Protein AF-A0A177QR89-F1 (afdb_monomer_lite)

Foldseek 3Di:
DPPPLPPPPVQVLLVVCCVVLVNDSVVSSVQLVVQLVVCVVPDPDSSCSNVRSSVVSVVVSVVVVVDPPPPPDDPPDDDDDDD

Secondary structure (DSSP, 8-state):
---------HHHHHHHHHHHHT--HHHHHHHHHHHHHHHHHH-S-GGGHHHHHHHHHHHHHHHHHH------------PPPP-

pLDDT: mean 75.02, std 18.42, range [33.22, 91.94]

Radius of gyration: 20.01 Å; chains: 1; bounding box: 58×56×31 Å

Structure (mmCIF, N/CA/C/O backbone):
data_AF-A0A177QR89-F1
#
_entry.id   AF-A0A177QR89-F1
#
loop_
_atom_site.group_PDB
_atom_site.id
_atom_site.type_symbol
_atom_site.label_atom_id
_atom_site.label_alt_id
_atom_site.label_comp_id
_atom_site.label_asym_id
_atom_site.label_entity_id
_atom_site.label_seq_id
_atom_site.pdbx_PDB_ins_code
_atom_site.Cartn_x
_atom_site.Cartn_y
_atom_site.Cartn_z
_atom_site.occupancy
_atom_site.B_iso_or_equiv
_atom_site.auth_seq_id
_atom_site.auth_comp_id
_atom_site.auth_asym_id
_atom_site.auth_atom_id
_atom_site.pdbx_PDB_model_num
ATOM 1 N N . MET A 1 1 ? -24.187 -9.382 15.450 1.00 33.22 1 MET A N 1
ATOM 2 C CA . MET A 1 1 ? -23.843 -9.477 14.016 1.00 33.22 1 MET A CA 1
ATOM 3 C C . MET A 1 1 ? -22.330 -9.491 13.925 1.00 33.22 1 MET A C 1
ATOM 5 O O . MET A 1 1 ? -21.703 -8.498 14.267 1.00 33.22 1 MET A O 1
ATOM 9 N N . VAL A 1 2 ? -21.741 -10.644 13.615 1.00 35.66 2 VAL A N 1
ATOM 10 C CA . VAL A 1 2 ? -20.285 -10.785 13.502 1.00 35.66 2 VAL A CA 1
ATOM 11 C C . VAL A 1 2 ? -19.934 -10.293 12.105 1.00 35.66 2 VAL A C 1
ATOM 13 O O . VAL A 1 2 ? -20.244 -10.971 11.127 1.00 35.66 2 VAL A O 1
ATOM 16 N N . PHE A 1 3 ? -19.393 -9.080 11.993 1.00 39.41 3 PHE A N 1
ATOM 17 C CA . PHE A 1 3 ? -18.826 -8.605 10.736 1.00 39.41 3 PHE A CA 1
ATOM 18 C C . PHE A 1 3 ? -17.653 -9.527 10.408 1.00 39.41 3 PHE A C 1
ATOM 20 O O . PHE A 1 3 ? -16.550 -9.356 10.927 1.00 39.41 3 PHE A O 1
ATOM 27 N N . GLN A 1 4 ? -17.909 -10.549 9.590 1.00 39.25 4 GLN A N 1
ATOM 28 C CA . GLN A 1 4 ? -16.869 -11.304 8.909 1.00 39.25 4 GLN A CA 1
ATOM 29 C C . GLN A 1 4 ? -16.204 -10.331 7.935 1.00 39.25 4 GLN A C 1
ATOM 31 O O . GLN A 1 4 ? -16.576 -10.230 6.767 1.00 39.25 4 GLN A O 1
ATOM 36 N N . ARG A 1 5 ? -15.275 -9.533 8.471 1.00 47.50 5 ARG A N 1
ATOM 37 C CA . ARG A 1 5 ? -14.337 -8.714 7.713 1.00 47.50 5 ARG A CA 1
ATOM 38 C C . ARG A 1 5 ? -13.636 -9.676 6.772 1.00 47.50 5 ARG A C 1
ATOM 40 O O . ARG A 1 5 ? -12.841 -10.496 7.227 1.00 47.50 5 ARG A O 1
ATOM 47 N N . GLN A 1 6 ? -13.999 -9.639 5.490 1.00 49.09 6 GLN A N 1
ATOM 48 C CA . GLN A 1 6 ? -13.273 -10.383 4.473 1.00 49.09 6 GLN A CA 1
ATOM 49 C C . GLN A 1 6 ? -11.789 -10.066 4.672 1.00 49.09 6 GLN A C 1
ATOM 51 O O . GLN A 1 6 ? -11.448 -8.880 4.740 1.00 49.09 6 GLN A O 1
ATOM 56 N N . PRO A 1 7 ? -10.907 -11.069 4.804 1.00 54.16 7 PRO A N 1
ATOM 57 C CA . PRO A 1 7 ? -9.488 -10.802 4.709 1.00 54.16 7 PRO A CA 1
ATOM 58 C C . PRO A 1 7 ? -9.292 -10.181 3.329 1.00 54.16 7 PRO A C 1
ATOM 60 O O . PRO A 1 7 ? -9.495 -10.850 2.313 1.00 54.16 7 PRO A O 1
ATOM 63 N N . MET A 1 8 ? -8.999 -8.878 3.278 1.00 59.19 8 MET A N 1
ATOM 64 C CA . MET A 1 8 ? -8.565 -8.255 2.036 1.00 59.19 8 MET A CA 1
ATOM 65 C C . MET A 1 8 ? -7.442 -9.134 1.501 1.00 59.19 8 MET A C 1
ATOM 67 O O . MET A 1 8 ? -6.469 -9.395 2.211 1.00 59.19 8 MET A O 1
ATOM 71 N N . LYS A 1 9 ? -7.614 -9.668 0.289 1.00 74.81 9 LYS A N 1
ATOM 72 C CA . LYS A 1 9 ? -6.579 -10.470 -0.357 1.00 74.81 9 LYS A CA 1
ATOM 73 C C . LYS A 1 9 ? -5.434 -9.523 -0.692 1.00 74.81 9 LYS A C 1
ATOM 75 O O . LYS A 1 9 ? -5.424 -8.926 -1.764 1.00 74.81 9 LYS A O 1
ATOM 80 N N . TRP A 1 10 ? -4.506 -9.363 0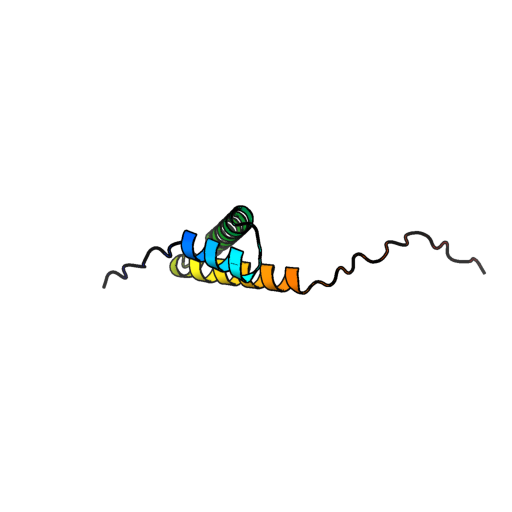.251 1.00 77.38 10 TRP A N 1
ATOM 81 C CA . TRP A 1 10 ? -3.354 -8.471 0.137 1.00 77.38 10 TRP A CA 1
ATOM 82 C C . TRP A 1 10 ? -2.588 -8.683 -1.170 1.00 77.38 10 TRP A C 1
ATOM 84 O O . TRP A 1 10 ? -2.196 -7.708 -1.798 1.00 77.38 10 TRP A O 1
ATOM 94 N N . GLN A 1 11 ? -2.486 -9.933 -1.631 1.00 83.56 11 GLN A N 1
ATOM 95 C CA . GLN A 1 11 ? -1.887 -10.276 -2.924 1.00 83.56 11 GLN A CA 1
ATOM 96 C C . GLN A 1 11 ? -2.559 -9.572 -4.107 1.00 83.56 11 GLN A C 1
ATOM 98 O O . GLN A 1 11 ? -1.869 -8.902 -4.862 1.00 83.56 11 GLN A O 1
ATOM 103 N N . GLY A 1 12 ? -3.892 -9.604 -4.213 1.00 88.12 12 GLY A N 1
ATOM 104 C CA . GLY A 1 12 ? -4.587 -8.955 -5.333 1.00 88.12 12 GLY A CA 1
ATOM 105 C C . GLY A 1 12 ? -4.427 -7.431 -5.339 1.00 88.12 12 GLY A C 1
ATOM 106 O O . GLY A 1 12 ? -4.456 -6.797 -6.389 1.00 88.12 12 GLY A O 1
ATOM 107 N N . ILE A 1 13 ? -4.215 -6.831 -4.165 1.00 88.88 13 ILE A N 1
ATOM 108 C CA . ILE A 1 13 ? -3.906 -5.404 -4.038 1.00 88.88 13 ILE A CA 1
ATOM 109 C C . ILE A 1 13 ? -2.462 -5.130 -4.472 1.00 88.88 13 ILE A C 1
ATOM 111 O O . ILE A 1 13 ? -2.221 -4.163 -5.187 1.00 88.88 13 ILE A O 1
ATOM 115 N N . VAL A 1 14 ? -1.511 -5.973 -4.060 1.00 89.19 14 VAL A N 1
ATOM 116 C CA . VAL A 1 14 ? -0.099 -5.871 -4.458 1.00 89.19 14 VAL A CA 1
ATOM 117 C C . VAL A 1 14 ? 0.045 -5.983 -5.975 1.00 89.19 14 VAL A C 1
ATOM 119 O O . VAL A 1 14 ? 0.704 -5.138 -6.576 1.00 89.19 14 VAL A O 1
ATOM 122 N N . GLU A 1 15 ? -0.616 -6.964 -6.592 1.00 91.62 15 GLU A N 1
ATOM 123 C CA . GLU A 1 15 ? -0.649 -7.154 -8.047 1.00 91.62 15 GLU A CA 1
ATOM 124 C C . GLU A 1 15 ? -1.242 -5.928 -8.746 1.00 91.62 15 GLU A C 1
ATOM 126 O O . GLU A 1 15 ? -0.567 -5.295 -9.555 1.00 91.62 15 GLU A O 1
ATOM 131 N N . SER A 1 16 ? -2.442 -5.502 -8.334 1.00 91.31 16 SER A N 1
ATOM 132 C CA . SER A 1 16 ? -3.126 -4.354 -8.936 1.00 91.31 16 SER A CA 1
ATOM 133 C C . SER A 1 16 ? -2.315 -3.056 -8.845 1.00 91.31 16 SER A C 1
ATOM 135 O O . SER A 1 16 ? -2.272 -2.289 -9.805 1.00 91.31 16 SER A O 1
ATOM 137 N N . LEU A 1 17 ? -1.654 -2.795 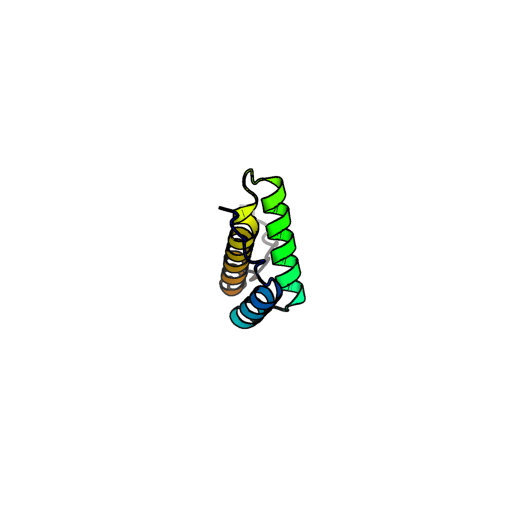-7.714 1.00 89.38 17 LEU A N 1
ATOM 138 C CA . LEU A 1 17 ? -0.801 -1.617 -7.545 1.00 89.38 17 LEU A CA 1
ATOM 139 C C . LEU A 1 17 ? 0.515 -1.739 -8.321 1.00 89.38 17 LEU A C 1
ATOM 141 O O . LEU A 1 17 ? 0.979 -0.749 -8.887 1.00 89.38 17 LEU A O 1
ATOM 145 N N . GLY A 1 18 ? 1.108 -2.932 -8.367 1.00 90.62 18 GLY A N 1
ATOM 146 C CA . GLY A 1 18 ? 2.304 -3.193 -9.162 1.00 90.62 18 GLY A CA 1
ATOM 147 C C . GLY A 1 18 ? 2.060 -2.944 -10.646 1.00 90.62 18 GLY A C 1
ATOM 148 O O . GLY A 1 18 ? 2.864 -2.278 -11.295 1.00 90.62 18 GLY A O 1
ATOM 149 N N . GLU A 1 19 ? 0.909 -3.378 -11.158 1.00 91.81 19 GLU A N 1
ATOM 150 C CA . GLU A 1 19 ? 0.471 -3.112 -12.528 1.00 91.81 19 GLU A CA 1
ATOM 151 C C . GLU A 1 19 ? 0.141 -1.624 -12.751 1.00 91.81 19 GLU A C 1
ATOM 153 O O . GLU A 1 19 ? 0.710 -1.001 -13.649 1.00 91.81 19 GLU A O 1
ATOM 158 N N . GLU A 1 20 ? -0.716 -1.019 -11.913 1.00 91.56 20 GLU A N 1
ATOM 159 C CA . GLU A 1 20 ? -1.179 0.379 -12.052 1.00 91.56 20 GLU A CA 1
ATOM 160 C C . GLU A 1 20 ? -0.011 1.382 -12.054 1.00 91.56 20 GLU A C 1
ATOM 162 O O . GLU A 1 20 ? -0.019 2.370 -12.802 1.00 91.56 20 GLU A O 1
ATOM 167 N N . PHE A 1 21 ? 1.008 1.132 -11.228 1.00 88.50 21 PHE A N 1
ATOM 168 C CA . PHE A 1 21 ? 2.153 2.024 -11.045 1.00 88.50 21 PHE A CA 1
ATOM 169 C C . PHE A 1 21 ? 3.450 1.529 -11.687 1.00 88.50 21 PHE A C 1
ATOM 171 O O . PHE A 1 21 ? 4.455 2.229 -11.583 1.00 88.50 21 PHE A O 1
ATOM 178 N N . SER A 1 22 ? 3.435 0.373 -12.361 1.00 90.56 22 SER A N 1
ATOM 179 C CA . SER A 1 22 ? 4.640 -0.283 -12.898 1.00 90.56 22 SER A CA 1
ATOM 180 C C . SER A 1 22 ? 5.745 -0.422 -11.837 1.00 90.56 22 SER A C 1
ATOM 182 O O . SER A 1 22 ? 6.924 -0.191 -12.100 1.00 90.56 22 SER A O 1
ATOM 184 N N . CYS A 1 23 ? 5.338 -0.750 -10.610 1.00 87.31 23 CYS A N 1
ATOM 185 C CA . CYS A 1 23 ? 6.205 -0.863 -9.443 1.00 87.31 23 CYS A CA 1
ATOM 186 C C . CYS A 1 23 ? 6.478 -2.350 -9.147 1.00 87.31 23 CYS A C 1
ATOM 188 O O . CYS A 1 23 ? 5.559 -3.165 -9.268 1.00 87.31 23 CYS A O 1
ATOM 190 N N . PRO A 1 24 ? 7.703 -2.743 -8.750 1.00 91.94 24 PRO A N 1
ATOM 191 C CA . PRO A 1 24 ? 7.989 -4.131 -8.402 1.00 91.94 24 PRO A CA 1
ATOM 192 C C . PRO A 1 24 ? 7.090 -4.640 -7.267 1.00 91.94 24 PRO A C 1
ATOM 194 O O . PRO A 1 24 ? 6.989 -4.007 -6.218 1.00 91.94 24 PRO A O 1
ATOM 197 N N . LEU A 1 25 ? 6.491 -5.825 -7.429 1.00 90.50 25 LEU A N 1
ATOM 198 C CA . LEU A 1 25 ? 5.603 -6.418 -6.414 1.00 90.50 25 LEU A CA 1
ATOM 199 C C . LEU A 1 25 ? 6.231 -6.493 -5.004 1.00 90.50 25 LEU A C 1
ATOM 201 O O . LEU A 1 25 ? 5.554 -6.109 -4.050 1.00 90.50 25 LEU A O 1
ATOM 205 N N . PRO A 1 26 ? 7.518 -6.878 -4.831 1.00 90.38 26 PRO A N 1
ATOM 206 C CA . PRO A 1 26 ? 8.152 -6.878 -3.508 1.00 90.38 26 PRO A CA 1
ATOM 207 C C . PRO A 1 26 ? 8.274 -5.478 -2.891 1.00 90.38 26 PRO A C 1
ATOM 209 O O . PRO A 1 26 ?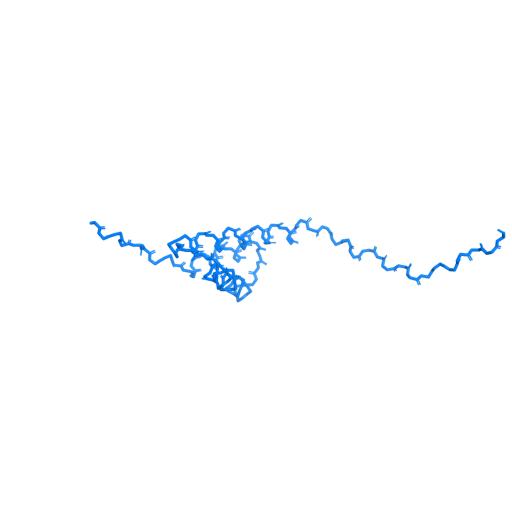 8.305 -5.316 -1.671 1.00 90.38 26 PRO A O 1
ATOM 212 N N . GLU A 1 27 ? 8.367 -4.442 -3.725 1.00 89.25 27 GLU A N 1
ATOM 213 C CA . GLU A 1 27 ? 8.400 -3.057 -3.272 1.00 89.25 27 GLU A CA 1
ATOM 214 C C . GLU A 1 27 ? 7.020 -2.597 -2.811 1.00 89.25 27 GLU A C 1
ATOM 216 O O . GLU A 1 27 ? 6.902 -2.071 -1.705 1.00 89.25 27 GLU A O 1
ATOM 221 N N . VAL A 1 28 ? 5.976 -2.897 -3.582 1.00 88.81 28 VAL A N 1
ATOM 222 C CA . VAL A 1 28 ? 4.584 -2.632 -3.198 1.00 88.81 28 VAL A CA 1
ATOM 223 C C . VAL A 1 28 ? 4.214 -3.358 -1.897 1.00 88.81 28 VAL A C 1
ATOM 225 O O . VAL A 1 28 ? 3.633 -2.747 -1.000 1.00 88.81 28 VAL A O 1
ATOM 228 N N . GLU A 1 29 ? 4.588 -4.631 -1.746 1.00 91.00 29 GLU A N 1
ATOM 229 C CA . GLU A 1 29 ? 4.329 -5.419 -0.531 1.00 91.00 29 GLU A CA 1
ATOM 230 C C . GLU A 1 29 ? 5.024 -4.825 0.704 1.00 91.00 29 GLU A C 1
ATOM 232 O O . GLU A 1 29 ? 4.412 -4.670 1.767 1.00 91.00 29 GLU A O 1
ATOM 237 N N . ARG A 1 30 ? 6.290 -4.419 0.555 1.00 90.81 30 ARG A N 1
ATOM 238 C CA . ARG A 1 30 ? 7.055 -3.734 1.603 1.00 90.81 30 ARG A CA 1
ATOM 239 C C . ARG A 1 30 ? 6.423 -2.394 1.981 1.00 90.81 30 ARG A C 1
ATOM 241 O O . ARG A 1 30 ? 6.311 -2.100 3.169 1.00 90.81 30 ARG A O 1
ATOM 248 N N . MET A 1 31 ? 5.985 -1.598 1.003 1.00 91.19 31 MET A N 1
ATOM 249 C CA . MET A 1 31 ? 5.314 -0.316 1.244 1.00 91.19 31 MET A CA 1
ATOM 250 C C . MET A 1 31 ? 3.989 -0.496 1.991 1.00 91.19 31 MET A C 1
ATOM 252 O O . MET A 1 31 ? 3.728 0.222 2.954 1.00 91.19 31 MET A O 1
ATOM 256 N N . LEU A 1 32 ? 3.173 -1.472 1.586 1.00 89.88 32 LEU A N 1
ATOM 257 C CA . LEU A 1 32 ? 1.901 -1.779 2.245 1.00 89.88 32 LEU A CA 1
ATOM 258 C C . LEU A 1 32 ? 2.108 -2.272 3.676 1.00 89.88 32 LEU A C 1
ATOM 260 O O . LEU A 1 32 ? 1.409 -1.819 4.581 1.00 89.88 32 LEU A O 1
ATOM 264 N N . SER A 1 33 ? 3.096 -3.141 3.893 1.00 88.88 33 SER A N 1
ATOM 265 C CA . SER A 1 33 ? 3.446 -3.646 5.224 1.00 88.88 33 SER A CA 1
ATOM 266 C C . SER A 1 33 ? 3.940 -2.527 6.141 1.00 88.88 33 SER A C 1
ATOM 268 O O . SER A 1 33 ? 3.507 -2.431 7.288 1.00 88.88 33 SER A O 1
ATOM 270 N N . ALA A 1 34 ? 4.798 -1.638 5.632 1.00 89.00 34 ALA A N 1
ATOM 271 C CA . ALA A 1 34 ? 5.281 -0.483 6.381 1.00 89.00 34 ALA A CA 1
ATOM 272 C C . ALA A 1 34 ? 4.140 0.485 6.738 1.00 89.00 34 ALA A C 1
ATOM 274 O O . ALA A 1 34 ? 4.027 0.892 7.893 1.00 89.00 34 ALA A O 1
ATOM 275 N N . ALA A 1 35 ? 3.264 0.804 5.779 1.00 89.19 35 ALA A N 1
ATOM 276 C CA . ALA A 1 35 ? 2.114 1.680 6.001 1.00 89.19 35 ALA A CA 1
ATOM 277 C C . ALA A 1 35 ? 1.129 1.079 7.015 1.00 89.19 35 ALA A C 1
ATOM 279 O O . ALA A 1 35 ? 0.688 1.765 7.938 1.00 89.19 35 ALA A O 1
ATOM 280 N N . ALA A 1 36 ? 0.826 -0.217 6.897 1.00 87.81 36 ALA A N 1
ATOM 281 C CA . ALA A 1 36 ? -0.015 -0.926 7.855 1.00 87.81 36 ALA A CA 1
ATOM 282 C C . ALA A 1 36 ? 0.595 -0.894 9.261 1.00 87.81 36 ALA A C 1
ATOM 284 O O . ALA A 1 36 ? -0.092 -0.512 10.205 1.00 87.81 36 ALA A O 1
ATOM 285 N N . HIS A 1 37 ? 1.891 -1.191 9.392 1.00 87.38 37 HIS A N 1
ATOM 286 C CA . HIS A 1 37 ? 2.575 -1.171 10.681 1.00 87.38 37 HIS A CA 1
ATOM 287 C C . HIS A 1 37 ? 2.566 0.223 11.324 1.00 87.38 37 HIS A C 1
ATOM 289 O O . HIS A 1 37 ? 2.287 0.356 12.511 1.00 87.38 37 HIS A O 1
ATOM 295 N N . GLN A 1 38 ? 2.812 1.282 10.548 1.00 88.12 38 GLN A N 1
ATOM 296 C CA . GLN A 1 38 ? 2.739 2.660 11.046 1.00 88.12 38 GLN A CA 1
ATOM 297 C C . GLN A 1 38 ? 1.332 3.028 11.530 1.00 88.12 38 GLN A C 1
ATOM 299 O O . GLN A 1 38 ? 1.178 3.656 12.577 1.00 88.12 38 GLN A O 1
ATOM 304 N N . LEU A 1 39 ? 0.300 2.608 10.798 1.00 87.56 39 LEU A N 1
ATOM 305 C CA . LEU A 1 39 ? -1.091 2.815 11.190 1.00 87.56 39 LEU A CA 1
ATOM 306 C C . LEU A 1 39 ? -1.457 2.016 12.446 1.00 87.56 39 LEU A C 1
ATOM 308 O O . LEU A 1 39 ? -2.188 2.525 13.290 1.00 87.56 39 LEU A O 1
ATOM 312 N N . GLU A 1 40 ? -0.922 0.807 12.620 1.00 86.56 40 GLU A N 1
ATOM 313 C CA . GLU A 1 40 ?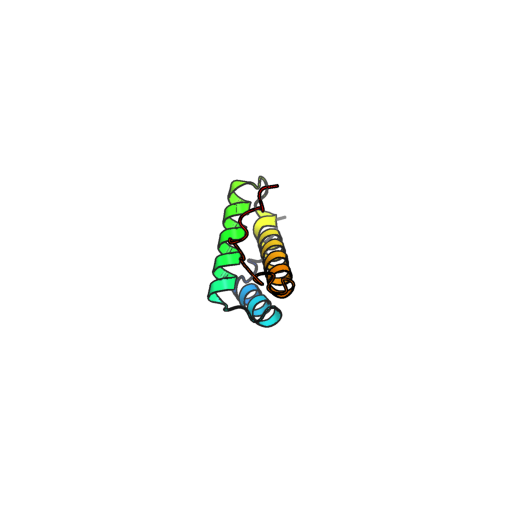 -1.129 0.002 13.830 1.00 86.56 40 GLU A CA 1
ATOM 314 C C . GLU A 1 40 ? -0.586 0.664 15.098 1.00 86.56 40 GLU A C 1
ATOM 316 O O . GLU A 1 40 ? -1.186 0.494 16.159 1.00 86.56 40 GLU A O 1
ATOM 321 N N . GLN A 1 41 ? 0.501 1.435 14.997 1.00 85.31 41 GLN A N 1
ATOM 322 C CA . GLN A 1 41 ? 1.074 2.157 16.139 1.00 85.31 41 GLN A CA 1
ATOM 323 C C . GLN A 1 41 ? 0.220 3.360 16.576 1.00 85.31 41 GLN A C 1
ATOM 325 O O . GLN A 1 41 ? 0.295 3.775 17.730 1.00 85.31 41 GLN A O 1
ATOM 330 N N . GLY A 1 42 ? -0.582 3.932 15.671 1.00 80.25 42 GLY A N 1
ATOM 331 C CA . GLY A 1 42 ? -1.350 5.158 15.924 1.00 80.25 42 GLY A CA 1
ATOM 332 C C . GLY A 1 42 ? -2.870 4.988 15.983 1.00 80.25 42 GLY A C 1
ATOM 333 O O . GLY A 1 42 ? -3.567 5.895 16.437 1.00 80.25 42 GLY A O 1
ATOM 334 N N . ALA A 1 43 ? -3.418 3.866 15.511 1.00 79.12 43 ALA A N 1
ATOM 335 C CA . ALA A 1 43 ? -4.859 3.706 15.344 1.00 79.12 43 ALA A CA 1
ATOM 336 C C . ALA A 1 43 ? -5.533 3.042 16.553 1.00 79.12 43 ALA A C 1
ATOM 338 O O . ALA A 1 43 ? -5.260 1.893 16.898 1.00 79.12 43 ALA A O 1
ATOM 339 N N . GLN A 1 44 ? -6.535 3.725 17.114 1.00 73.00 44 GLN A N 1
ATOM 340 C CA . GLN A 1 44 ? -7.445 3.144 18.106 1.00 73.00 44 GLN A CA 1
ATOM 341 C C . GLN A 1 44 ? -8.371 2.075 17.489 1.00 73.00 44 GLN A C 1
ATOM 343 O O . GLN A 1 44 ? -8.805 1.151 18.175 1.00 73.00 44 GLN A O 1
ATOM 348 N N . VAL A 1 45 ? -8.655 2.171 16.182 1.00 77.38 45 VAL A N 1
ATOM 349 C CA . VAL A 1 45 ? -9.539 1.249 15.452 1.00 77.38 45 VAL A CA 1
ATOM 350 C C . VAL A 1 45 ? -8.771 0.548 14.335 1.00 77.38 45 VAL A C 1
ATOM 352 O O . VAL A 1 45 ? -8.486 1.130 13.291 1.00 77.38 45 VAL A O 1
ATOM 355 N N . LYS A 1 46 ? -8.489 -0.742 14.536 1.00 79.81 46 LYS A N 1
ATOM 356 C CA . LYS A 1 46 ? -7.689 -1.554 13.604 1.00 79.81 46 LYS A CA 1
ATOM 357 C C . LYS A 1 46 ? -8.424 -1.988 12.330 1.00 79.81 46 LYS A C 1
ATOM 359 O O . LYS A 1 46 ? -7.793 -2.436 11.382 1.00 79.81 46 LYS A O 1
ATOM 364 N N . GLU A 1 47 ? -9.750 -1.842 12.286 1.00 82.56 47 GLU A N 1
ATOM 365 C CA . GLU A 1 47 ? -10.588 -2.252 11.144 1.00 82.56 47 GLU A CA 1
ATOM 366 C C . GLU A 1 47 ? -10.221 -1.550 9.836 1.00 82.56 47 GLU A C 1
ATOM 368 O O . GLU A 1 47 ? -10.283 -2.157 8.771 1.00 82.56 47 GLU A O 1
ATOM 373 N N . PHE A 1 48 ? -9.831 -0.279 9.918 1.00 83.75 48 PHE A N 1
ATOM 374 C CA . PHE A 1 48 ? -9.600 0.556 8.741 1.00 83.75 48 PHE A CA 1
ATOM 375 C C . PHE A 1 48 ? -8.146 0.559 8.278 1.00 83.75 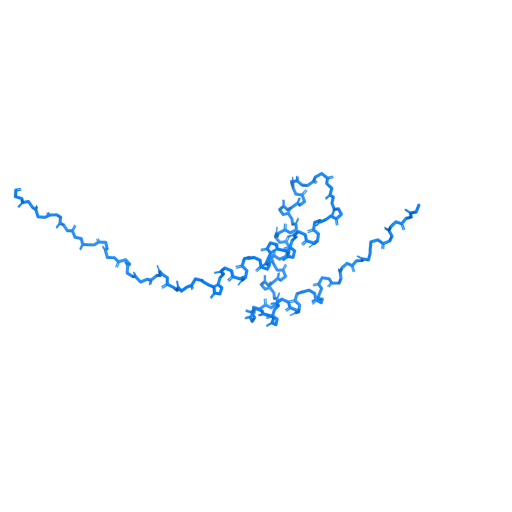48 PHE A C 1
ATOM 377 O O . PHE A 1 48 ? -7.848 1.118 7.225 1.00 83.75 48 PHE A O 1
ATOM 384 N N . ILE A 1 49 ? -7.243 -0.084 9.022 1.00 86.50 49 ILE A N 1
ATOM 385 C CA . ILE A 1 49 ? -5.810 -0.099 8.717 1.00 86.50 49 ILE A CA 1
ATOM 386 C C . ILE A 1 49 ? -5.524 -0.599 7.294 1.00 86.50 49 ILE A C 1
ATOM 388 O O . ILE A 1 49 ? -4.793 0.094 6.591 1.00 86.50 49 ILE A O 1
ATOM 392 N N . PRO A 1 50 ? -6.124 -1.703 6.802 1.00 84.88 50 PRO A N 1
ATOM 393 C CA . PRO A 1 50 ? -5.870 -2.161 5.436 1.00 84.88 50 PRO A CA 1
ATOM 394 C C . PRO A 1 50 ? -6.268 -1.124 4.379 1.00 84.88 50 PRO A C 1
ATOM 396 O O . PRO A 1 50 ? -5.495 -0.828 3.473 1.00 84.88 50 PRO A O 1
ATOM 399 N N . VAL A 1 51 ? -7.442 -0.502 4.531 1.00 88.38 51 VAL A N 1
ATOM 400 C CA . VAL A 1 51 ? -7.945 0.531 3.608 1.00 88.38 51 VAL A CA 1
ATOM 401 C C . VAL A 1 51 ? -7.030 1.758 3.611 1.00 88.38 51 VAL A C 1
ATOM 403 O O . VAL A 1 51 ? -6.686 2.295 2.557 1.00 88.38 51 VAL A O 1
ATOM 406 N N . LEU A 1 52 ? -6.623 2.199 4.802 1.00 89.19 52 LEU A N 1
ATOM 407 C CA . LEU A 1 52 ? -5.761 3.363 4.984 1.00 89.19 52 LEU A CA 1
ATOM 408 C C . LEU A 1 52 ? -4.347 3.113 4.444 1.00 89.19 52 LEU A C 1
ATOM 410 O O . LEU A 1 52 ? -3.796 3.994 3.786 1.00 89.19 52 LEU A O 1
ATOM 414 N N . ALA A 1 53 ? -3.795 1.914 4.645 1.00 89.75 53 ALA A N 1
ATOM 415 C CA . ALA A 1 53 ? -2.486 1.525 4.126 1.00 89.75 53 ALA A CA 1
ATOM 416 C C . ALA A 1 53 ? -2.465 1.544 2.591 1.00 89.75 53 ALA A C 1
ATOM 418 O O . ALA A 1 53 ? -1.569 2.136 1.992 1.00 89.75 53 ALA A O 1
ATOM 419 N N . VAL A 1 54 ? -3.497 0.990 1.942 1.00 91.00 54 VAL A N 1
ATOM 420 C CA . VAL A 1 54 ? -3.633 1.047 0.477 1.00 91.00 54 VAL A CA 1
ATOM 421 C C . VAL A 1 54 ? -3.699 2.483 -0.019 1.00 91.00 54 VAL A C 1
ATOM 423 O O . VAL A 1 54 ? -2.995 2.838 -0.963 1.00 91.00 54 VAL A O 1
ATOM 426 N N . ARG A 1 55 ? -4.514 3.329 0.621 1.00 91.94 55 ARG A N 1
ATOM 427 C CA . ARG A 1 55 ? -4.631 4.742 0.242 1.00 91.94 55 ARG A CA 1
ATOM 428 C C . ARG A 1 55 ? -3.284 5.461 0.338 1.00 91.94 55 ARG A C 1
ATOM 430 O O . ARG A 1 55 ? -2.903 6.133 -0.613 1.00 91.94 55 ARG A O 1
ATOM 437 N N . GLN A 1 56 ? -2.558 5.283 1.442 1.00 91.00 56 GLN A N 1
ATOM 438 C CA . GLN A 1 56 ? -1.239 5.892 1.630 1.00 91.00 56 GLN A CA 1
ATOM 439 C C . GLN A 1 56 ? -0.238 5.440 0.562 1.00 91.00 56 GLN A C 1
ATOM 441 O O . GLN A 1 56 ? 0.442 6.276 -0.027 1.00 91.00 56 GLN A O 1
ATOM 446 N N . VAL A 1 57 ? -0.177 4.141 0.255 1.00 90.88 57 VAL A N 1
ATOM 447 C CA . VAL A 1 57 ? 0.726 3.626 -0.785 1.00 90.88 57 VAL A CA 1
ATOM 448 C C . VAL A 1 57 ? 0.346 4.147 -2.170 1.00 90.88 57 VAL A C 1
ATOM 450 O O . VAL A 1 57 ? 1.231 4.556 -2.918 1.00 90.88 57 VAL A O 1
ATOM 453 N N . LYS A 1 58 ? -0.948 4.229 -2.503 1.00 91.69 58 LYS A N 1
ATOM 454 C CA . LYS A 1 58 ? -1.399 4.855 -3.758 1.00 91.69 58 LYS A CA 1
ATOM 455 C C . LYS A 1 58 ? -0.972 6.316 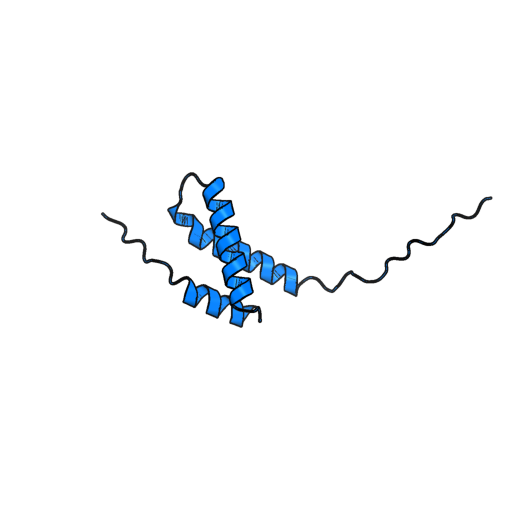-3.857 1.00 91.69 58 LYS A C 1
ATOM 457 O O . LYS A 1 58 ? -0.502 6.730 -4.912 1.00 91.69 58 LYS A O 1
ATOM 462 N N . ASP A 1 59 ? -1.124 7.089 -2.785 1.00 90.81 59 ASP A N 1
ATOM 463 C CA . ASP A 1 59 ? -0.713 8.496 -2.760 1.00 90.81 59 ASP A CA 1
ATOM 464 C C . ASP A 1 59 ? 0.812 8.631 -2.943 1.00 90.81 59 ASP A C 1
ATOM 466 O O . ASP A 1 59 ? 1.270 9.452 -3.740 1.00 90.81 59 ASP A O 1
ATOM 470 N N . LEU A 1 60 ? 1.606 7.768 -2.298 1.00 89.62 60 LEU A N 1
ATOM 471 C CA . LEU A 1 60 ? 3.065 7.727 -2.466 1.00 89.62 60 LEU A CA 1
ATOM 472 C C . LEU A 1 60 ? 3.479 7.392 -3.906 1.00 89.62 60 LEU A C 1
ATOM 474 O O . LEU A 1 60 ? 4.294 8.107 -4.490 1.00 89.62 60 LEU A O 1
ATOM 478 N N . LEU A 1 61 ? 2.894 6.347 -4.497 1.00 88.69 61 LEU A N 1
ATOM 479 C CA . LEU A 1 61 ? 3.198 5.921 -5.868 1.00 88.69 61 LEU A CA 1
ATOM 480 C C . LEU A 1 61 ? 2.733 6.941 -6.925 1.00 88.69 61 LEU A C 1
ATOM 482 O O . LEU A 1 61 ? 3.339 7.075 -7.987 1.00 88.69 61 LEU A O 1
ATOM 486 N N . ARG A 1 62 ? 1.664 7.699 -6.653 1.00 87.88 62 ARG A N 1
ATOM 487 C CA . ARG A 1 62 ? 1.228 8.812 -7.515 1.00 87.88 62 ARG A CA 1
ATOM 488 C C . ARG A 1 62 ? 2.217 9.967 -7.498 1.00 87.88 62 ARG A C 1
ATOM 490 O O . ARG A 1 62 ? 2.501 10.524 -8.559 1.00 87.88 62 ARG A O 1
ATOM 497 N N . ASN A 1 63 ? 2.733 10.309 -6.321 1.00 79.81 63 ASN A N 1
ATOM 498 C CA . ASN A 1 63 ? 3.682 11.404 -6.154 1.00 79.81 63 ASN A CA 1
ATOM 499 C C . ASN A 1 63 ? 5.056 11.062 -6.739 1.00 79.81 63 ASN A C 1
ATOM 501 O O . ASN A 1 63 ? 5.670 11.928 -7.352 1.00 79.81 63 ASN A O 1
ATOM 505 N N . SER A 1 64 ? 5.508 9.806 -6.645 1.00 70.44 64 SER A N 1
ATOM 506 C CA . SER A 1 64 ? 6.771 9.374 -7.264 1.00 70.44 64 SER A CA 1
ATOM 507 C C . SER A 1 64 ? 6.730 9.398 -8.797 1.00 70.44 64 SER A C 1
ATOM 509 O O . SER A 1 64 ? 7.737 9.695 -9.432 1.00 70.44 64 SER A O 1
ATOM 511 N N . ARG A 1 65 ? 5.564 9.159 -9.415 1.00 64.44 65 ARG A N 1
ATOM 512 C CA . ARG A 1 65 ? 5.376 9.329 -10.870 1.00 64.44 65 ARG A CA 1
ATOM 513 C C . ARG A 1 65 ? 5.292 10.797 -11.301 1.00 64.44 65 ARG A C 1
ATOM 515 O O . ARG A 1 65 ? 5.569 11.098 -12.457 1.00 64.44 65 ARG A O 1
ATOM 522 N N . HIS A 1 66 ? 4.906 11.693 -10.390 1.00 51.38 66 HIS A N 1
ATOM 523 C CA . HIS A 1 66 ? 4.724 13.127 -10.642 1.00 51.38 66 HIS A CA 1
ATOM 524 C C . HIS A 1 66 ? 5.889 14.003 -10.195 1.00 51.38 66 HIS A C 1
ATOM 526 O O . HIS A 1 66 ? 5.807 15.216 -10.363 1.00 51.38 66 HIS A O 1
ATOM 532 N N . THR A 1 67 ? 6.975 13.448 -9.663 1.00 44.72 67 THR A N 1
ATOM 533 C CA . THR A 1 67 ? 8.224 14.201 -9.578 1.00 44.72 67 THR A CA 1
ATOM 534 C C . THR A 1 67 ? 8.894 14.164 -10.950 1.00 44.72 67 THR A C 1
ATOM 536 O O . THR A 1 67 ? 9.536 13.158 -11.264 1.00 44.72 67 THR A O 1
ATOM 539 N N . PRO A 1 68 ? 8.815 15.221 -11.789 1.00 43.56 68 PRO A N 1
ATOM 540 C CA . PRO A 1 68 ? 9.898 15.435 -12.729 1.00 43.56 68 PRO A CA 1
ATOM 541 C C . PRO A 1 68 ? 11.151 15.537 -11.864 1.00 43.56 68 PRO A C 1
ATOM 543 O O . PRO A 1 68 ? 11.145 16.251 -10.860 1.00 43.56 68 PRO A O 1
ATOM 546 N N . SER A 1 69 ? 12.187 14.767 -12.187 1.00 44.09 69 SER A N 1
ATOM 547 C CA . SER A 1 69 ? 13.481 14.839 -11.516 1.00 44.09 69 SER A CA 1
ATOM 548 C C . SER A 1 69 ? 13.943 16.294 -11.410 1.00 44.09 69 SER A C 1
ATOM 550 O O . SER A 1 69 ? 14.592 16.811 -12.311 1.00 44.09 69 SER A O 1
ATOM 552 N N . HIS A 1 70 ? 13.675 16.946 -10.280 1.00 46.53 70 HIS A N 1
ATOM 553 C CA . HIS A 1 70 ? 14.307 18.202 -9.889 1.00 46.53 70 HIS A CA 1
ATOM 554 C C . HIS A 1 70 ? 15.623 17.903 -9.153 1.00 46.53 70 HIS A C 1
ATOM 556 O O . HIS A 1 70 ? 16.007 18.570 -8.200 1.00 46.53 70 HIS A O 1
ATOM 562 N N . TYR A 1 71 ? 16.323 16.867 -9.622 1.00 48.47 71 TYR A N 1
ATOM 563 C CA . TYR A 1 71 ? 17.752 16.662 -9.421 1.00 48.47 71 TYR A CA 1
ATOM 564 C C . TYR A 1 71 ? 18.490 17.178 -10.663 1.00 48.47 71 TYR A C 1
ATOM 566 O O . TYR A 1 71 ? 19.286 16.486 -11.289 1.00 48.47 71 TYR A O 1
ATOM 574 N N . GLY A 1 72 ? 18.180 18.418 -11.041 1.00 47.34 72 GLY A N 1
ATOM 575 C CA . GLY A 1 72 ? 18.963 19.217 -11.967 1.00 47.34 72 GLY A CA 1
ATOM 576 C C . GLY A 1 72 ? 19.765 20.238 -11.171 1.00 47.34 72 GLY A C 1
ATOM 577 O O . GLY A 1 72 ? 19.227 21.261 -10.774 1.00 47.34 72 GLY A O 1
ATOM 578 N N . GLN A 1 73 ? 21.048 19.937 -10.975 1.00 49.88 73 GLN A N 1
ATOM 579 C CA . GLN A 1 73 ? 22.123 20.837 -10.539 1.00 49.88 73 GLN A CA 1
ATOM 580 C C . GLN A 1 73 ? 22.173 21.273 -9.065 1.00 49.88 73 GLN A C 1
ATOM 582 O O . GLN A 1 73 ? 21.834 22.387 -8.681 1.00 49.88 73 GLN A O 1
ATOM 587 N N . HIS A 1 74 ? 22.871 20.446 -8.283 1.00 53.62 74 HIS A N 1
ATOM 588 C CA . HIS A 1 74 ? 23.968 20.963 -7.465 1.00 53.62 74 HIS A CA 1
ATOM 589 C C . HIS A 1 74 ? 24.849 21.909 -8.305 1.00 53.62 74 HIS A C 1
ATOM 591 O O . HIS A 1 74 ? 25.504 21.464 -9.248 1.00 53.62 74 HIS A O 1
ATOM 597 N N . ASN A 1 75 ? 24.926 23.185 -7.931 1.00 46.44 75 ASN A N 1
ATOM 598 C CA . ASN A 1 75 ? 26.101 24.008 -8.210 1.00 46.44 75 ASN A CA 1
ATOM 599 C C . ASN A 1 75 ? 26.514 24.728 -6.920 1.00 46.44 75 ASN A C 1
ATOM 601 O O . ASN A 1 75 ? 26.140 25.862 -6.643 1.00 46.44 75 ASN A O 1
ATOM 605 N N . LEU A 1 76 ? 27.255 23.988 -6.095 1.00 56.88 76 LEU A N 1
ATOM 606 C CA . LEU A 1 76 ? 27.856 24.394 -4.822 1.00 56.88 76 LEU A CA 1
ATOM 607 C C . LEU A 1 76 ? 29.150 25.215 -5.024 1.00 56.88 76 LEU A C 1
ATOM 609 O O . LEU A 1 76 ? 30.081 25.099 -4.239 1.00 56.88 76 LEU A O 1
ATOM 613 N N . ASN A 1 77 ? 29.245 26.030 -6.079 1.00 54.56 77 ASN A N 1
ATOM 614 C CA . ASN A 1 77 ? 30.415 26.878 -6.322 1.00 54.56 77 ASN A CA 1
ATOM 615 C C . ASN A 1 77 ? 30.003 28.233 -6.907 1.00 54.56 77 ASN A C 1
ATOM 617 O O . ASN A 1 77 ? 29.976 28.418 -8.119 1.00 54.56 77 ASN A O 1
ATOM 621 N N . HIS A 1 78 ? 29.733 29.202 -6.037 1.00 53.25 78 HIS A N 1
ATOM 622 C CA . HIS A 1 78 ? 29.907 30.608 -6.392 1.00 53.25 78 HIS A CA 1
ATOM 623 C C . HIS A 1 78 ? 30.546 31.324 -5.194 1.00 53.25 78 HIS A C 1
ATOM 625 O O . HIS A 1 78 ? 29.867 31.526 -4.186 1.00 53.25 78 HIS A O 1
ATOM 631 N N . PRO A 1 79 ? 31.843 31.680 -5.238 1.00 58.94 79 PRO A N 1
ATOM 632 C CA . PRO A 1 79 ? 32.367 32.680 -4.320 1.00 58.94 79 PRO A CA 1
ATOM 633 C C . PRO A 1 79 ? 31.716 34.028 -4.663 1.00 58.94 79 PRO A C 1
ATOM 635 O O . PRO A 1 79 ? 31.707 34.442 -5.824 1.00 58.94 79 PRO A O 1
ATOM 638 N N . LEU A 1 80 ? 31.128 34.685 -3.659 1.00 62.22 80 LEU A N 1
ATOM 639 C CA . LEU A 1 80 ? 30.610 36.045 -3.796 1.00 62.22 80 LEU A CA 1
ATOM 640 C C . LEU A 1 80 ? 31.755 36.996 -4.190 1.00 62.22 80 LEU A C 1
ATOM 642 O O . LEU A 1 80 ? 32.828 36.915 -3.586 1.00 62.22 80 LEU A O 1
ATOM 646 N N . PRO A 1 81 ? 31.558 37.905 -5.161 1.00 60.19 81 PRO A N 1
ATOM 647 C CA . PRO A 1 81 ? 32.545 38.928 -5.456 1.00 60.19 81 PRO A CA 1
ATOM 648 C C . PRO A 1 81 ? 32.590 39.953 -4.319 1.00 60.19 81 PRO A C 1
ATOM 650 O O . PRO A 1 81 ? 31.572 40.541 -3.954 1.00 60.19 81 PRO A O 1
ATOM 653 N N . SER A 1 82 ? 33.788 40.170 -3.780 1.00 56.28 82 SER A N 1
ATOM 654 C CA . SER A 1 82 ? 34.106 41.347 -2.976 1.00 56.28 82 SER A CA 1
ATOM 655 C C . SER A 1 82 ? 34.016 42.592 -3.852 1.00 56.28 82 SER A C 1
ATOM 657 O O . SER A 1 82 ? 34.759 42.691 -4.831 1.00 56.28 82 SER A O 1
ATOM 659 N N . HIS A 1 83 ? 33.162 43.543 -3.478 1.00 49.50 83 HIS A N 1
ATOM 660 C CA . HIS A 1 83 ? 33.383 44.965 -3.731 1.00 49.50 83 HIS A CA 1
ATOM 661 C C . HIS A 1 83 ? 32.591 45.825 -2.749 1.00 49.50 83 HIS A C 1
ATOM 663 O O . HIS A 1 83 ? 31.393 45.530 -2.544 1.00 49.50 83 HIS A O 1
#

Sequence (83 aa):
MVFQRQPMKWQGIVESLGEEFSCPLPEVERMLSAAAHQLEQGAQVKEFIPVLAVRQVKDLLRNSRHTPSHYGQHNLNHPLPSH